Protein AF-A0A6L3YW32-F1 (afdb_monomer)

Mean predicted aligned error: 8.16 Å

Sequence (135 aa):
MTKHTLHYPIEINGSTLSSVTIRRPKGGDMVVIGDDVAHLMRFYSSNAKAAQEINNAQIAAELAGSEPDFEKIAANMTPPDSRVFSAMVAIVGRLTGIGEAAEELDVADLQDIAAKALNTGEAPGRGAATNGDKQ

pLDDT: mean 85.29, std 16.7, range [34.16, 97.75]

Foldseek 3Di:
DDKDFAPDWDDDPNDTDGIFDFAADDPVLCVVLVVLLVVLVVLCVQCVVLVVVVVVQVVVCVVVVHDGPNVVSCVSHDDDDPSNLVSLLSLQCSRRVVNNCSVVGDPVSSVVSSVVRSVVPDDDDPPDPPPPPDD

Structure (mmCIF, N/CA/C/O backbone):
data_AF-A0A6L3YW32-F1
#
_entry.id   AF-A0A6L3YW32-F1
#
loop_
_atom_site.group_PDB
_atom_site.id
_atom_site.type_symbol
_atom_site.label_atom_id
_atom_site.label_alt_id
_atom_site.label_comp_id
_atom_site.label_asym_id
_atom_site.label_entity_id
_atom_site.label_seq_id
_atom_site.pdbx_PDB_ins_code
_atom_site.Cartn_x
_atom_site.Cartn_y
_atom_site.Cartn_z
_atom_site.occupancy
_atom_site.B_iso_or_equiv
_atom_site.auth_seq_id
_atom_site.auth_comp_id
_atom_site.auth_asym_id
_atom_site.auth_atom_id
_atom_site.pdbx_PDB_model_num
ATOM 1 N N . MET A 1 1 ? 6.978 2.171 15.474 1.00 77.75 1 MET A N 1
ATOM 2 C CA . MET A 1 1 ? 5.818 2.642 14.689 1.00 77.75 1 MET A CA 1
ATOM 3 C C . MET A 1 1 ? 6.354 3.605 13.650 1.00 77.75 1 MET A C 1
ATOM 5 O O . MET A 1 1 ? 7.281 4.336 13.980 1.00 77.75 1 MET A O 1
ATOM 9 N N . THR A 1 2 ? 5.834 3.570 12.429 1.00 87.62 2 THR A N 1
ATOM 10 C CA . THR A 1 2 ? 6.333 4.373 11.302 1.00 87.62 2 THR A CA 1
ATOM 11 C C . THR A 1 2 ? 5.309 5.450 10.979 1.00 87.62 2 THR A C 1
ATOM 13 O O . THR A 1 2 ? 4.153 5.124 10.728 1.00 87.62 2 THR A O 1
ATOM 16 N N . LYS A 1 3 ? 5.698 6.726 11.013 1.00 92.19 3 LYS A N 1
ATOM 17 C CA . LYS A 1 3 ? 4.807 7.830 10.634 1.00 92.19 3 LYS A CA 1
ATOM 18 C C . LYS A 1 3 ? 4.815 8.010 9.115 1.00 92.19 3 LYS A C 1
ATOM 20 O O . LYS A 1 3 ? 5.875 7.924 8.500 1.00 92.19 3 LYS A O 1
ATOM 25 N N . HIS A 1 4 ? 3.655 8.296 8.538 1.00 93.81 4 HIS A N 1
ATOM 26 C CA . HIS A 1 4 ? 3.504 8.674 7.139 1.00 93.81 4 HIS A CA 1
ATOM 27 C C . HIS A 1 4 ? 2.643 9.935 7.042 1.00 93.81 4 HIS A C 1
ATOM 29 O O . HIS A 1 4 ? 1.537 9.977 7.578 1.00 93.81 4 HIS A O 1
ATOM 35 N N . THR A 1 5 ? 3.185 10.977 6.420 1.00 96.69 5 THR A N 1
ATOM 36 C CA . THR A 1 5 ? 2.439 12.195 6.083 1.00 96.69 5 THR A CA 1
ATOM 37 C C . THR A 1 5 ? 1.660 11.933 4.805 1.00 96.69 5 THR A C 1
ATOM 39 O O . THR A 1 5 ? 2.255 11.420 3.863 1.00 96.69 5 THR A O 1
ATOM 42 N N . LEU A 1 6 ? 0.371 12.268 4.799 1.00 95.06 6 LEU A N 1
ATOM 43 C CA . LEU A 1 6 ? -0.480 12.112 3.624 1.00 95.06 6 LEU A CA 1
ATOM 44 C C . LEU A 1 6 ? -0.173 13.223 2.622 1.00 95.06 6 LEU A C 1
ATOM 46 O O . LEU A 1 6 ? -0.036 14.386 3.016 1.00 95.06 6 LEU A O 1
ATOM 50 N N . HIS A 1 7 ? -0.088 12.867 1.346 1.00 94.56 7 HIS A N 1
ATOM 51 C CA . HIS A 1 7 ? -0.012 13.840 0.260 1.00 94.56 7 HIS A CA 1
ATOM 52 C C . HIS A 1 7 ? -1.328 14.614 0.153 1.00 94.56 7 HIS A C 1
ATOM 54 O O . HIS A 1 7 ? -1.313 15.836 -0.011 1.00 94.56 7 HIS A O 1
ATOM 60 N N . TYR A 1 8 ? -2.451 13.914 0.334 1.00 92.81 8 TYR A N 1
ATOM 61 C CA . TYR A 1 8 ? -3.792 14.489 0.324 1.00 92.81 8 TYR A CA 1
ATOM 62 C C . TYR A 1 8 ? -4.482 14.222 1.670 1.00 92.81 8 TYR A C 1
ATOM 64 O O . TYR A 1 8 ? -4.886 13.092 1.946 1.00 92.81 8 TYR A O 1
ATOM 72 N N . PRO A 1 9 ? -4.588 15.234 2.556 1.00 94.19 9 PRO A N 1
ATOM 73 C CA . PRO A 1 9 ? -5.289 15.084 3.827 1.00 94.19 9 PRO A CA 1
ATOM 74 C C . PRO A 1 9 ? -6.760 14.699 3.633 1.00 94.19 9 PRO A C 1
ATOM 76 O O . PRO A 1 9 ? -7.418 15.210 2.730 1.00 94.19 9 PRO A O 1
ATOM 79 N N . ILE A 1 10 ? -7.279 13.866 4.532 1.00 94.50 10 ILE A N 1
ATOM 80 C CA . ILE A 1 10 ? -8.676 13.401 4.525 1.00 94.50 10 ILE A CA 1
ATOM 81 C C . ILE A 1 10 ? -9.427 13.917 5.755 1.00 94.50 10 ILE A C 1
ATOM 83 O O . ILE A 1 10 ? -8.807 14.287 6.753 1.00 94.50 10 ILE A O 1
ATOM 87 N N . GLU A 1 11 ? -10.758 13.927 5.725 1.00 94.12 11 GLU A N 1
ATOM 88 C CA . GLU A 1 11 ? -11.577 14.276 6.891 1.00 94.12 11 GLU A CA 1
ATOM 89 C C . GLU A 1 11 ? -12.158 13.031 7.562 1.00 94.12 11 GLU A C 1
ATOM 91 O O . GLU A 1 11 ? -12.788 12.196 6.922 1.00 94.12 11 GLU A O 1
ATOM 96 N N . ILE A 1 12 ? -11.982 12.920 8.880 1.00 89.94 12 ILE A N 1
ATOM 97 C CA . ILE A 1 12 ? -12.552 11.843 9.694 1.00 89.94 12 ILE A CA 1
ATOM 98 C C . ILE A 1 12 ? -13.286 12.479 10.868 1.00 89.94 12 ILE A C 1
ATOM 100 O O . ILE A 1 12 ? -12.675 13.159 11.694 1.00 89.94 12 ILE A O 1
ATOM 104 N N . ASN A 1 13 ? -14.599 12.258 10.965 1.00 89.31 13 ASN A N 1
ATOM 105 C CA . ASN A 1 13 ? -15.444 12.798 12.040 1.00 89.31 13 ASN A CA 1
ATOM 106 C C . ASN A 1 13 ? -15.295 14.325 12.228 1.00 89.31 13 ASN A C 1
ATOM 108 O O . ASN A 1 13 ? -15.236 14.819 13.354 1.00 89.31 13 ASN A O 1
ATOM 112 N N . GLY A 1 14 ? -15.180 15.073 11.124 1.00 88.38 14 GLY A N 1
ATOM 113 C CA . GLY A 1 14 ? -15.008 16.532 11.135 1.00 88.38 14 GLY A CA 1
ATOM 114 C C . GLY A 1 14 ? -13.614 17.015 11.551 1.00 88.38 14 GLY A C 1
ATOM 115 O O . GLY A 1 14 ? -13.430 18.204 11.795 1.00 88.38 14 GLY A O 1
ATOM 116 N N . SER A 1 15 ? -12.633 16.114 11.659 1.00 90.44 15 SER A N 1
ATOM 117 C CA . SER A 1 15 ? -11.228 16.450 11.900 1.00 90.44 15 SER A CA 1
ATOM 118 C C . SER A 1 15 ? -10.378 16.110 10.680 1.00 90.44 15 SER A C 1
ATOM 120 O O . SER A 1 15 ? -10.446 14.994 10.165 1.00 90.44 15 SER A O 1
ATOM 122 N N . THR A 1 16 ? -9.535 17.045 10.243 1.00 95.19 16 THR A N 1
ATOM 123 C CA . THR A 1 16 ? -8.575 16.797 9.162 1.00 95.19 16 THR A CA 1
ATOM 124 C C . THR A 1 16 ? -7.440 15.903 9.652 1.00 95.19 16 THR A C 1
ATOM 126 O O . THR A 1 16 ? -6.700 16.247 10.577 1.00 95.19 16 THR A O 1
ATOM 129 N N . LE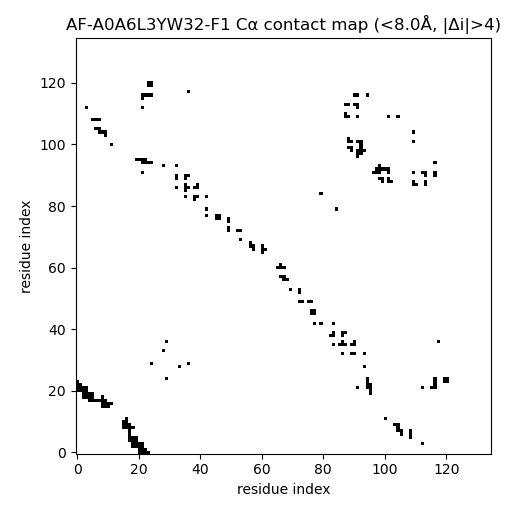U A 1 17 ? -7.269 14.765 8.995 1.00 94.44 17 LEU A N 1
ATOM 130 C CA . LEU A 1 17 ? -6.156 13.855 9.170 1.00 94.44 17 LEU A CA 1
ATOM 131 C C . LEU A 1 17 ? -5.122 14.124 8.072 1.00 94.44 17 LEU A C 1
ATOM 133 O O . LEU A 1 17 ? -5.367 13.877 6.898 1.00 94.44 17 LEU A O 1
ATOM 137 N N . SER A 1 18 ? -3.947 14.614 8.460 1.00 96.50 18 SER A N 1
ATOM 138 C CA . SER A 1 18 ? -2.830 14.906 7.545 1.00 96.50 18 SER A CA 1
ATOM 139 C C . SER A 1 18 ? -1.672 13.909 7.650 1.00 96.50 18 SER A C 1
ATOM 141 O O . SER A 1 18 ? -0.695 13.987 6.909 1.00 96.50 18 SER A O 1
ATOM 143 N N . SER A 1 19 ? -1.734 12.973 8.601 1.00 96.12 19 SER A N 1
ATOM 144 C CA . SER A 1 19 ? -0.726 11.923 8.751 1.00 96.12 19 SER A CA 1
ATOM 145 C C . SER A 1 19 ? -1.275 10.729 9.515 1.00 96.12 19 SER A C 1
ATOM 147 O O . SER A 1 19 ? -2.094 10.890 10.417 1.00 96.12 19 SER A O 1
ATOM 149 N N . VAL A 1 20 ? -0.755 9.546 9.209 1.00 94.69 20 VAL A N 1
ATOM 150 C CA . VAL A 1 20 ? -1.064 8.295 9.903 1.00 94.69 20 VAL A CA 1
ATOM 151 C C . VAL A 1 20 ? 0.177 7.711 10.562 1.00 94.69 20 VAL A C 1
ATOM 153 O O . VAL A 1 20 ? 1.316 7.964 10.162 1.00 94.69 20 VAL A O 1
ATOM 156 N N . THR A 1 21 ? -0.041 6.898 11.592 1.00 94.69 21 THR A N 1
ATOM 157 C CA . THR A 1 21 ? 1.019 6.101 12.211 1.00 94.69 21 THR A CA 1
ATOM 158 C C . THR A 1 21 ? 0.759 4.631 11.946 1.00 94.69 21 THR A C 1
ATOM 160 O O . THR A 1 21 ? -0.237 4.077 12.391 1.00 94.69 21 THR A O 1
ATOM 163 N N . ILE A 1 22 ? 1.690 3.989 11.255 1.00 93.94 22 ILE A N 1
ATOM 164 C CA . ILE A 1 22 ? 1.651 2.571 10.930 1.00 93.94 22 ILE A CA 1
ATOM 165 C C . ILE A 1 22 ? 2.269 1.803 12.098 1.00 93.94 22 ILE A C 1
ATOM 167 O O . ILE A 1 22 ? 3.451 1.970 12.440 1.00 93.94 22 ILE A O 1
ATOM 171 N N . ARG A 1 23 ? 1.474 0.957 12.748 1.00 92.25 23 ARG A N 1
ATOM 172 C CA . ARG A 1 23 ? 1.966 0.059 13.799 1.00 92.25 23 ARG A CA 1
ATOM 173 C C . ARG A 1 23 ? 2.388 -1.284 13.215 1.00 92.25 23 ARG A C 1
ATOM 175 O O . ARG A 1 23 ? 1.914 -1.696 12.163 1.00 92.25 23 ARG A O 1
ATOM 182 N N . ARG A 1 24 ? 3.242 -2.001 13.951 1.00 88.88 24 ARG A N 1
ATOM 183 C CA . ARG A 1 24 ? 3.581 -3.382 13.593 1.00 88.88 24 ARG A CA 1
ATOM 184 C C . ARG A 1 24 ? 2.343 -4.285 13.698 1.00 88.88 24 ARG A C 1
ATOM 186 O O . ARG A 1 24 ? 1.586 -4.139 14.672 1.00 88.88 24 ARG A O 1
ATOM 193 N N . PRO A 1 25 ? 2.158 -5.220 12.753 1.00 90.00 25 PRO A N 1
ATOM 194 C CA . PRO A 1 25 ? 1.115 -6.227 12.856 1.00 90.00 25 PRO A CA 1
ATOM 195 C C . PRO A 1 25 ? 1.358 -7.144 14.062 1.00 90.00 25 PRO A C 1
ATOM 197 O O . PRO A 1 25 ? 2.492 -7.501 14.383 1.00 90.00 25 PRO A O 1
ATOM 200 N N . LYS A 1 26 ? 0.277 -7.524 14.741 1.00 90.25 26 LYS A N 1
ATOM 201 C CA . LYS A 1 26 ? 0.236 -8.556 15.784 1.00 90.25 26 LYS A CA 1
ATOM 202 C C . LYS A 1 26 ? -0.452 -9.807 15.234 1.00 90.25 26 LYS A C 1
ATOM 204 O O . LYS A 1 26 ? -1.147 -9.741 14.224 1.00 90.25 26 LYS A O 1
ATOM 209 N N . GLY A 1 27 ? -0.344 -10.935 15.942 1.00 90.25 27 GLY A N 1
ATOM 210 C CA . GLY A 1 27 ? -1.007 -12.186 15.541 1.00 90.25 27 GLY A CA 1
ATOM 211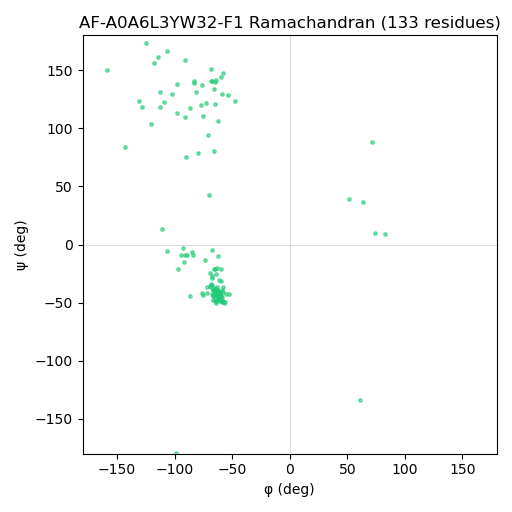 C C . GLY A 1 27 ? -2.513 -12.022 15.294 1.00 90.25 27 GLY A C 1
ATOM 212 O O . GLY A 1 27 ? -3.016 -12.473 14.274 1.00 90.25 27 GLY A O 1
ATOM 213 N N . GLY A 1 28 ? -3.212 -11.274 16.157 1.00 92.31 28 GLY A N 1
ATOM 214 C CA . GLY A 1 28 ? -4.638 -10.980 15.974 1.00 92.31 28 GLY A CA 1
ATOM 215 C C . GLY A 1 28 ? -4.962 -10.109 14.755 1.00 92.31 28 GLY A C 1
ATOM 216 O O . GLY A 1 28 ? -6.088 -10.140 14.283 1.00 92.31 28 GLY A O 1
ATOM 217 N N . ASP A 1 29 ? -4.004 -9.349 14.218 1.00 93.88 29 ASP A N 1
ATOM 218 C CA . ASP A 1 29 ? -4.197 -8.667 12.935 1.00 93.88 29 ASP A CA 1
ATOM 219 C C . ASP A 1 29 ? -4.101 -9.661 11.788 1.00 93.88 29 ASP A C 1
ATOM 221 O O . ASP A 1 29 ? -4.955 -9.653 10.918 1.00 93.88 29 ASP A O 1
ATOM 225 N N . MET A 1 30 ? -3.122 -10.566 11.819 1.00 92.88 30 MET A N 1
ATOM 226 C CA . MET A 1 30 ? -2.943 -11.570 10.764 1.00 92.88 30 MET A CA 1
ATOM 227 C C . MET A 1 30 ? -4.114 -12.553 10.673 1.00 92.88 30 MET A C 1
ATOM 229 O O . MET A 1 30 ? -4.372 -13.079 9.602 1.00 92.88 30 MET A O 1
ATOM 233 N N . VAL A 1 31 ? -4.860 -12.765 11.758 1.00 94.50 31 VAL A N 1
ATOM 234 C CA . VAL A 1 31 ? -6.127 -13.515 11.705 1.00 94.50 31 VAL A CA 1
ATOM 235 C C . VAL A 1 31 ? -7.205 -12.751 10.927 1.00 94.50 31 VAL A C 1
ATOM 237 O O . VAL A 1 31 ? -8.019 -13.368 10.254 1.00 94.50 31 VAL A O 1
ATOM 240 N N . VAL A 1 32 ? -7.217 -11.419 11.013 1.00 95.56 32 VAL A N 1
ATOM 241 C CA . VAL A 1 32 ? -8.250 -10.568 10.400 1.00 95.56 32 VAL A CA 1
ATOM 242 C C . VAL A 1 32 ? -7.920 -10.224 8.947 1.00 95.56 32 VAL A C 1
ATOM 244 O O . VAL A 1 32 ? -8.798 -10.300 8.102 1.00 95.56 32 VAL A O 1
ATOM 247 N N . ILE A 1 33 ? -6.669 -9.853 8.661 1.00 95.00 33 ILE A N 1
ATOM 248 C CA . ILE A 1 33 ? -6.216 -9.371 7.341 1.00 95.00 33 ILE A CA 1
ATOM 249 C C . ILE A 1 33 ? -5.269 -10.358 6.638 1.00 95.00 33 ILE A C 1
ATOM 251 O O . ILE A 1 33 ? -4.583 -9.990 5.690 1.00 95.00 33 ILE A O 1
ATOM 255 N N . GLY A 1 34 ? -5.160 -11.602 7.113 1.00 93.25 34 GLY A N 1
ATOM 256 C CA . GLY A 1 34 ? -4.179 -12.572 6.606 1.00 93.25 34 GLY A CA 1
ATOM 257 C C . GLY A 1 34 ? -4.342 -12.899 5.123 1.00 93.25 34 GLY A C 1
ATOM 258 O O . GLY A 1 34 ? -3.353 -12.935 4.390 1.00 93.25 34 GLY A O 1
ATOM 259 N N . ASP A 1 35 ? -5.582 -13.073 4.667 1.00 95.75 35 ASP A N 1
ATOM 260 C CA . ASP A 1 35 ? -5.877 -13.349 3.257 1.00 95.75 35 ASP A CA 1
ATOM 261 C C . ASP A 1 35 ? -5.573 -12.143 2.363 1.00 95.75 35 ASP A C 1
ATOM 263 O O . ASP A 1 35 ? -5.056 -12.302 1.255 1.00 95.75 35 ASP A O 1
ATOM 267 N N . ASP A 1 36 ? -5.835 -10.933 2.858 1.00 96.38 36 ASP A N 1
ATOM 268 C CA . ASP A 1 36 ? -5.524 -9.686 2.159 1.00 96.38 36 ASP A CA 1
ATOM 269 C C . ASP A 1 36 ? -4.008 -9.486 2.047 1.00 96.38 36 ASP A C 1
ATOM 271 O O . ASP A 1 36 ? -3.498 -9.180 0.968 1.00 96.38 36 ASP A O 1
ATOM 275 N N . VAL A 1 37 ? -3.264 -9.762 3.125 1.00 93.31 37 VAL A N 1
ATOM 276 C CA . VAL A 1 37 ? -1.793 -9.776 3.118 1.00 93.31 37 VAL A CA 1
ATOM 277 C C . VAL A 1 37 ? -1.275 -10.779 2.090 1.00 93.31 37 VAL A C 1
ATOM 279 O O . VAL A 1 37 ? -0.430 -10.429 1.269 1.00 93.31 37 VAL A O 1
ATOM 282 N N . ALA A 1 38 ? -1.793 -12.010 2.080 1.00 91.81 38 ALA A N 1
ATOM 283 C CA . ALA A 1 38 ? -1.367 -13.030 1.127 1.00 91.81 38 ALA A CA 1
ATOM 284 C C . ALA A 1 38 ? -1.656 -12.624 -0.326 1.00 91.81 38 ALA A C 1
ATOM 286 O O . ALA A 1 38 ? -0.826 -12.847 -1.209 1.00 91.81 38 ALA A O 1
ATOM 287 N N . HIS A 1 39 ? -2.816 -12.020 -0.583 1.00 93.88 39 HIS A N 1
ATOM 288 C CA . HIS A 1 39 ? -3.183 -11.537 -1.908 1.00 93.88 39 HIS A CA 1
ATOM 289 C C . HIS A 1 39 ? -2.251 -10.411 -2.375 1.00 93.88 39 HIS A C 1
ATOM 291 O O . HIS A 1 39 ? -1.679 -10.495 -3.463 1.00 93.88 39 HIS A O 1
ATOM 297 N N . LEU A 1 40 ? -2.017 -9.413 -1.521 1.00 91.81 40 LEU A N 1
ATOM 298 C CA . LEU A 1 40 ? -1.142 -8.288 -1.835 1.00 91.81 40 LEU A CA 1
ATOM 299 C C . LEU A 1 40 ? 0.322 -8.728 -2.018 1.00 91.81 40 LEU A C 1
ATOM 301 O O . LEU A 1 40 ? 1.002 -8.267 -2.933 1.00 91.81 40 LEU A O 1
ATOM 305 N N . MET A 1 41 ? 0.803 -9.687 -1.220 1.00 90.44 41 MET A N 1
ATOM 306 C CA . MET A 1 41 ? 2.140 -10.264 -1.398 1.00 90.44 41 MET A CA 1
ATOM 307 C C . MET A 1 41 ? 2.283 -11.025 -2.719 1.00 90.44 41 MET A C 1
ATOM 309 O O . MET A 1 41 ? 3.331 -10.932 -3.355 1.00 90.44 41 MET A O 1
ATOM 313 N N . ARG A 1 42 ? 1.254 -11.760 -3.164 1.00 90.69 42 ARG A N 1
ATOM 314 C CA . ARG A 1 42 ? 1.276 -12.425 -4.480 1.00 90.69 42 ARG A CA 1
ATOM 315 C C . ARG A 1 42 ? 1.365 -11.408 -5.611 1.00 90.69 42 ARG A C 1
ATOM 317 O O . ARG A 1 42 ? 2.171 -11.610 -6.512 1.00 90.69 42 ARG A O 1
ATOM 324 N N . PHE A 1 43 ? 0.602 -10.320 -5.524 1.00 91.50 43 PHE A N 1
ATOM 325 C CA . PHE A 1 43 ? 0.661 -9.219 -6.483 1.00 91.50 43 PHE A CA 1
ATOM 326 C C . PHE A 1 43 ? 2.059 -8.583 -6.552 1.00 91.50 43 PHE A C 1
ATOM 328 O O . PHE A 1 43 ? 2.626 -8.416 -7.632 1.00 91.50 43 PHE A O 1
ATOM 335 N N . TYR A 1 44 ? 2.671 -8.276 -5.406 1.00 88.25 44 TYR A N 1
ATOM 336 C CA . TYR A 1 44 ? 4.036 -7.747 -5.406 1.00 88.25 44 TYR A CA 1
ATOM 337 C C . TYR A 1 44 ? 5.050 -8.768 -5.921 1.00 88.25 44 TYR A C 1
ATOM 339 O O . TYR A 1 44 ? 5.939 -8.412 -6.690 1.00 88.25 44 TYR A O 1
ATOM 347 N N . SER A 1 45 ? 4.897 -10.045 -5.567 1.00 88.19 45 SER A N 1
ATOM 348 C CA . SER A 1 45 ? 5.776 -11.110 -6.047 1.00 88.19 45 SER A CA 1
ATOM 349 C C . SER A 1 45 ? 5.679 -11.315 -7.559 1.00 88.19 45 SER A C 1
ATOM 351 O O . SER A 1 45 ? 6.708 -11.565 -8.183 1.00 88.19 45 SER A O 1
ATOM 353 N N . SER A 1 46 ? 4.488 -11.220 -8.160 1.00 89.62 46 SER A N 1
ATOM 354 C CA . SER A 1 46 ? 4.332 -11.345 -9.616 1.00 89.62 46 SER A CA 1
ATOM 355 C C . SER A 1 46 ? 4.968 -10.172 -10.361 1.00 89.62 46 SER A C 1
ATOM 357 O O . SER A 1 46 ? 5.465 -10.351 -11.468 1.00 89.62 46 SER A O 1
ATOM 359 N N . ASN A 1 47 ? 5.018 -8.997 -9.728 1.00 89.81 47 ASN A N 1
ATOM 360 C CA . ASN A 1 47 ? 5.594 -7.781 -10.300 1.00 89.81 47 ASN A CA 1
ATOM 361 C C . ASN A 1 47 ? 7.065 -7.536 -9.927 1.00 89.81 47 ASN A C 1
ATOM 363 O O . ASN A 1 47 ? 7.699 -6.665 -10.520 1.00 89.81 47 ASN A O 1
ATOM 367 N N . ALA A 1 48 ? 7.639 -8.302 -8.993 1.00 87.44 48 ALA A N 1
ATOM 368 C CA . ALA A 1 48 ? 8.987 -8.071 -8.466 1.00 87.44 48 ALA A CA 1
ATOM 369 C C . ALA A 1 48 ? 10.071 -8.079 -9.555 1.00 87.44 48 ALA A C 1
ATOM 371 O O . ALA A 1 48 ? 10.961 -7.230 -9.552 1.00 87.44 48 ALA A O 1
ATOM 372 N N . LYS A 1 49 ? 9.975 -9.007 -10.516 1.00 86.06 49 LYS A N 1
ATOM 373 C CA . LYS A 1 49 ? 10.936 -9.100 -11.623 1.00 86.06 49 LYS A CA 1
ATOM 374 C C . LYS A 1 49 ? 10.870 -7.871 -12.533 1.00 86.06 49 LYS A C 1
ATOM 376 O O . LYS A 1 49 ? 11.903 -7.277 -12.816 1.00 86.06 49 LYS A O 1
ATOM 381 N N . ALA A 1 50 ? 9.668 -7.464 -12.940 1.00 85.56 50 ALA A N 1
ATOM 382 C CA . ALA A 1 50 ? 9.477 -6.276 -13.769 1.00 85.56 50 ALA A CA 1
ATOM 383 C C . ALA A 1 50 ? 9.931 -5.000 -13.035 1.00 85.56 50 ALA A C 1
ATOM 385 O O . ALA A 1 50 ? 10.611 -4.164 -13.617 1.00 85.56 50 ALA A O 1
ATOM 386 N N . ALA A 1 51 ? 9.659 -4.883 -11.731 1.00 84.88 51 ALA A N 1
ATOM 387 C CA . ALA A 1 51 ? 10.153 -3.773 -10.914 1.00 84.88 51 ALA A CA 1
ATOM 388 C C . ALA A 1 51 ? 11.693 -3.728 -10.843 1.00 84.88 51 ALA A C 1
ATOM 390 O O . ALA A 1 51 ? 12.290 -2.652 -10.912 1.00 84.88 51 ALA A O 1
ATOM 391 N N . GLN A 1 52 ? 12.353 -4.887 -10.749 1.00 86.50 52 GLN A N 1
ATOM 392 C CA . GLN A 1 52 ? 13.814 -4.968 -10.807 1.00 86.50 52 GLN A CA 1
ATOM 393 C C . GLN A 1 52 ? 14.352 -4.579 -12.192 1.00 86.50 52 GLN A C 1
ATOM 395 O O . GLN A 1 52 ? 15.366 -3.891 -12.285 1.00 86.50 52 GLN A O 1
ATOM 400 N N . GLU A 1 53 ? 13.673 -4.985 -13.266 1.00 85.50 53 GLU A N 1
ATOM 401 C CA . GLU A 1 53 ? 14.019 -4.595 -14.636 1.00 85.50 53 GLU A CA 1
ATOM 402 C C . GLU A 1 53 ? 13.891 -3.079 -14.850 1.00 85.50 53 GLU A C 1
ATOM 404 O O . GLU A 1 53 ? 14.795 -2.489 -15.437 1.00 85.50 53 GLU A O 1
ATOM 409 N N . ILE A 1 54 ? 12.849 -2.438 -14.303 1.00 86.00 54 ILE A N 1
ATOM 410 C CA . ILE A 1 54 ? 12.693 -0.971 -14.300 1.00 86.00 54 ILE A CA 1
ATOM 411 C C . ILE A 1 54 ? 13.893 -0.304 -13.623 1.00 86.00 54 ILE A C 1
ATOM 413 O O . ILE A 1 54 ? 14.496 0.601 -14.198 1.00 86.00 54 ILE A O 1
ATOM 417 N N . ASN A 1 55 ? 14.267 -0.764 -12.426 1.00 85.75 55 ASN A N 1
ATOM 418 C CA . ASN A 1 55 ? 15.392 -0.195 -11.682 1.00 85.75 55 ASN A CA 1
ATOM 419 C C . ASN A 1 55 ? 16.708 -0.321 -12.473 1.00 85.75 55 ASN A C 1
ATOM 421 O O . ASN A 1 55 ? 17.412 0.665 -12.689 1.00 85.75 55 ASN A O 1
ATOM 425 N N . ASN A 1 56 ? 16.990 -1.516 -12.998 1.00 87.12 56 ASN A N 1
ATOM 426 C CA . ASN A 1 56 ? 18.181 -1.760 -13.810 1.00 87.12 56 ASN A CA 1
ATOM 427 C C . ASN A 1 56 ? 18.210 -0.887 -15.075 1.00 87.12 56 ASN A C 1
ATOM 429 O O . ASN A 1 56 ? 19.265 -0.358 -15.429 1.00 87.12 56 ASN A O 1
ATOM 433 N N . ALA A 1 57 ? 17.068 -0.729 -15.752 1.00 86.38 57 ALA 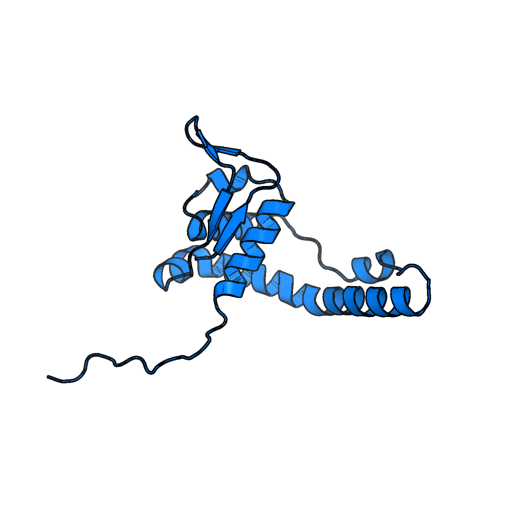A N 1
ATOM 434 C CA . ALA A 1 57 ? 16.952 0.108 -16.942 1.00 86.38 57 ALA A CA 1
ATOM 435 C C . ALA A 1 57 ? 17.198 1.587 -16.620 1.00 86.38 57 ALA A C 1
ATOM 437 O O . ALA A 1 57 ? 17.880 2.267 -17.382 1.00 86.38 57 ALA A O 1
ATOM 438 N N . GLN A 1 58 ? 16.710 2.069 -15.476 1.00 87.19 58 GLN A N 1
ATOM 439 C CA . GLN A 1 58 ? 16.917 3.445 -15.037 1.00 87.19 58 GLN A CA 1
ATOM 440 C C . GLN A 1 58 ? 18.389 3.740 -14.717 1.00 87.19 58 GLN A C 1
ATOM 442 O O . GLN A 1 58 ? 18.916 4.749 -15.180 1.00 87.19 58 GLN A O 1
ATOM 447 N N . ILE A 1 59 ? 19.082 2.828 -14.027 1.00 87.62 59 ILE A N 1
ATOM 448 C CA . ILE A 1 59 ? 20.529 2.945 -13.773 1.00 87.62 59 ILE A CA 1
ATOM 449 C C . ILE A 1 59 ? 21.316 2.940 -15.092 1.00 87.62 59 ILE A C 1
ATOM 451 O O . ILE A 1 59 ? 22.219 3.751 -15.292 1.00 87.62 59 ILE A O 1
ATOM 455 N N . ALA A 1 60 ? 20.984 2.029 -16.011 1.00 86.25 60 ALA A N 1
ATOM 456 C CA . ALA A 1 60 ? 21.663 1.942 -17.302 1.00 86.25 60 ALA A CA 1
ATOM 457 C C . ALA A 1 60 ? 21.456 3.208 -18.151 1.00 86.25 60 ALA A C 1
ATOM 459 O O . ALA A 1 60 ? 22.393 3.686 -18.788 1.00 86.25 60 ALA A O 1
ATOM 460 N N . ALA A 1 61 ? 20.246 3.764 -18.133 1.00 87.19 61 ALA A N 1
ATOM 461 C CA . ALA A 1 61 ? 19.890 4.988 -18.834 1.00 87.19 61 ALA A CA 1
ATOM 462 C C . ALA A 1 61 ? 20.631 6.217 -18.290 1.00 87.19 61 ALA A C 1
ATOM 464 O O . ALA A 1 61 ? 21.154 7.001 -19.082 1.00 87.19 61 ALA A O 1
ATOM 465 N N . GLU A 1 62 ? 20.756 6.335 -16.963 1.00 88.56 62 GLU A N 1
ATOM 466 C CA . GLU A 1 62 ? 21.542 7.385 -16.304 1.00 88.56 62 GLU A CA 1
ATOM 467 C C . GLU A 1 62 ? 23.022 7.323 -16.716 1.00 88.56 62 GLU A C 1
ATOM 469 O O . GLU A 1 62 ? 23.617 8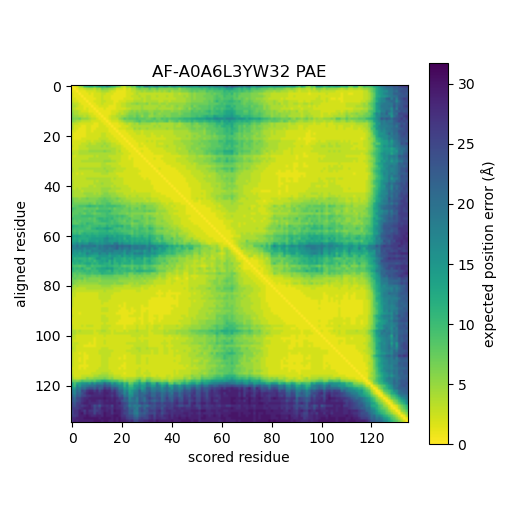.343 -17.061 1.00 88.56 62 GLU A O 1
ATOM 474 N N . LEU A 1 63 ? 23.601 6.118 -16.775 1.00 89.38 63 LEU A N 1
ATOM 475 C CA . LEU A 1 63 ? 24.984 5.910 -17.220 1.00 89.38 63 LEU A CA 1
ATOM 476 C C . LEU A 1 63 ? 25.188 6.194 -18.716 1.00 89.38 63 LEU A C 1
ATOM 478 O O . LEU A 1 63 ? 26.262 6.642 -19.1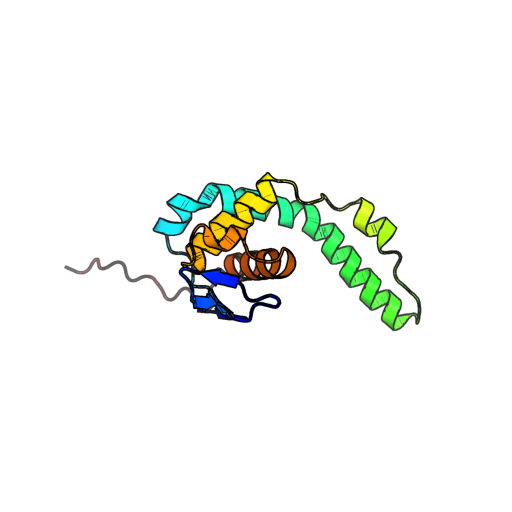16 1.00 89.38 63 LEU A O 1
ATOM 482 N N . ALA A 1 64 ? 24.182 5.910 -19.545 1.00 89.56 64 ALA A N 1
ATOM 483 C CA . ALA A 1 64 ? 24.250 6.062 -20.997 1.00 89.56 64 ALA A CA 1
ATOM 484 C C . ALA A 1 64 ? 23.785 7.441 -21.506 1.00 89.56 64 ALA A C 1
ATOM 486 O O . ALA A 1 64 ? 23.947 7.727 -22.691 1.00 89.56 64 ALA A O 1
ATOM 487 N N . GLY A 1 65 ? 23.197 8.284 -20.648 1.00 86.50 65 GLY A N 1
ATOM 488 C CA . GLY A 1 65 ? 22.588 9.555 -21.052 1.00 86.50 65 GLY A CA 1
ATOM 489 C C . GLY A 1 65 ? 21.389 9.375 -21.992 1.00 86.50 65 GLY A C 1
ATOM 490 O O . GLY A 1 65 ? 21.220 10.152 -22.929 1.00 86.50 65 GLY A O 1
ATOM 491 N N . SER A 1 66 ? 20.592 8.326 -21.778 1.00 86.31 66 SER A N 1
ATOM 492 C CA . SER A 1 66 ? 19.419 7.979 -22.599 1.00 86.31 66 SER A CA 1
ATOM 493 C C . SER A 1 66 ? 18.161 7.856 -21.738 1.00 86.31 66 SER A C 1
ATOM 495 O O . SER A 1 66 ? 18.253 7.927 -20.516 1.00 86.31 66 SER A O 1
ATOM 497 N N . GLU A 1 67 ? 16.989 7.686 -22.353 1.00 82.06 67 GLU A N 1
ATOM 498 C CA . GLU A 1 67 ? 15.743 7.414 -21.629 1.00 82.06 67 GLU A CA 1
ATOM 499 C C . GLU A 1 67 ? 15.424 5.907 -21.622 1.00 82.06 67 GLU A C 1
ATOM 501 O O . GLU A 1 67 ? 15.588 5.245 -22.652 1.00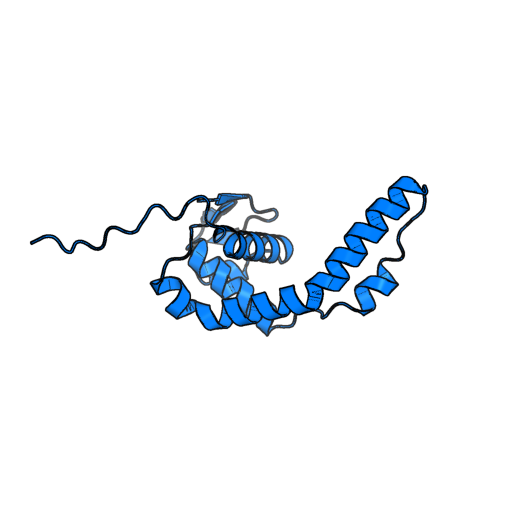 82.06 67 GLU A O 1
ATOM 506 N N . PRO A 1 68 ? 14.960 5.340 -20.492 1.00 81.94 68 PRO A N 1
ATOM 507 C CA . PRO A 1 68 ? 14.487 3.960 -20.444 1.00 81.94 68 PRO A CA 1
ATOM 508 C C . PRO A 1 68 ? 13.199 3.772 -21.249 1.00 81.94 68 PRO A C 1
ATOM 510 O O . PRO A 1 68 ? 12.269 4.570 -21.151 1.00 81.94 68 PRO A O 1
ATOM 513 N N . ASP A 1 69 ? 13.087 2.644 -21.949 1.00 82.62 69 ASP A N 1
ATOM 514 C CA . ASP A 1 69 ? 11.815 2.183 -22.517 1.00 82.62 69 ASP A CA 1
ATOM 515 C C . ASP A 1 69 ? 10.967 1.516 -21.420 1.00 82.62 69 ASP A C 1
ATOM 517 O O . ASP A 1 69 ? 10.931 0.291 -21.263 1.00 82.62 69 ASP A O 1
ATOM 521 N N . PHE A 1 70 ? 10.328 2.348 -20.595 1.00 81.94 70 PHE A N 1
ATOM 522 C CA . PHE A 1 70 ? 9.474 1.882 -19.504 1.00 81.94 70 PHE A CA 1
ATOM 523 C C . PHE A 1 70 ? 8.201 1.195 -19.997 1.00 81.94 70 PHE A C 1
ATOM 525 O O . PHE A 1 70 ? 7.684 0.326 -19.300 1.00 81.94 70 PHE A O 1
ATOM 532 N N . GLU A 1 71 ? 7.706 1.545 -21.185 1.00 84.81 71 GLU A N 1
ATOM 533 C CA . GLU A 1 71 ? 6.468 0.992 -21.738 1.00 84.81 71 GLU A CA 1
ATOM 534 C C . GLU A 1 71 ? 6.610 -0.513 -21.989 1.00 84.81 71 GLU A C 1
ATOM 536 O O . GLU A 1 71 ? 5.763 -1.311 -21.575 1.00 84.81 71 GLU A O 1
ATOM 541 N N . LYS A 1 72 ? 7.746 -0.928 -22.556 1.00 84.44 72 LYS A N 1
ATOM 542 C CA . LYS A 1 72 ? 8.053 -2.343 -22.773 1.00 84.44 72 LYS A CA 1
ATOM 543 C C . LYS A 1 72 ? 8.166 -3.145 -21.475 1.00 84.44 72 LYS A C 1
ATOM 545 O O . LYS A 1 72 ? 7.781 -4.314 -21.444 1.00 84.44 72 LYS A O 1
ATOM 550 N N . ILE A 1 73 ? 8.708 -2.548 -20.414 1.00 81.69 73 ILE A N 1
ATOM 551 C CA . ILE A 1 73 ? 8.855 -3.230 -19.119 1.00 81.69 73 ILE A CA 1
ATOM 552 C C . ILE A 1 73 ? 7.501 -3.291 -18.400 1.00 81.69 73 ILE A C 1
ATOM 554 O O . ILE A 1 73 ? 7.124 -4.339 -17.873 1.00 81.69 73 ILE A O 1
ATOM 558 N N . ALA A 1 74 ? 6.733 -2.200 -18.448 1.00 81.81 74 ALA A N 1
ATOM 559 C CA . ALA A 1 74 ? 5.397 -2.105 -17.869 1.00 81.81 74 ALA A CA 1
ATOM 560 C C . ALA A 1 74 ? 4.408 -3.097 -18.501 1.00 81.81 74 ALA A C 1
ATOM 562 O O . ALA A 1 74 ? 3.543 -3.613 -17.800 1.00 81.81 74 ALA A O 1
ATOM 563 N N . ALA A 1 75 ? 4.571 -3.446 -19.782 1.00 87.06 75 ALA A N 1
ATOM 564 C CA . ALA A 1 75 ? 3.756 -4.466 -20.449 1.00 87.06 75 ALA A CA 1
ATOM 565 C C . ALA A 1 75 ? 3.846 -5.865 -19.801 1.00 87.06 75 ALA A C 1
ATOM 567 O O . ALA A 1 75 ? 2.944 -6.683 -19.977 1.00 87.06 75 ALA A O 1
ATOM 568 N N . ASN A 1 76 ? 4.910 -6.143 -19.039 1.00 85.50 76 ASN A N 1
ATOM 569 C CA . ASN A 1 76 ? 5.077 -7.396 -18.296 1.00 85.50 76 ASN A CA 1
ATOM 570 C C . ASN A 1 76 ? 4.556 -7.313 -16.852 1.00 85.50 76 ASN A C 1
ATOM 572 O O . ASN A 1 76 ? 4.617 -8.304 -16.121 1.00 85.50 76 ASN A O 1
ATOM 576 N N . MET A 1 77 ? 4.075 -6.145 -16.415 1.00 89.25 77 MET A N 1
ATOM 577 C CA . MET A 1 77 ? 3.504 -5.967 -15.086 1.00 89.25 77 MET A CA 1
ATOM 578 C C . MET A 1 77 ? 2.041 -6.398 -15.069 1.00 89.25 77 MET A C 1
ATOM 580 O O . MET A 1 77 ? 1.255 -6.101 -15.964 1.00 89.25 77 MET A O 1
ATOM 584 N N . THR A 1 78 ? 1.658 -7.074 -13.994 1.00 90.12 78 THR A N 1
ATOM 585 C CA . THR A 1 78 ? 0.255 -7.305 -13.663 1.00 90.12 78 THR A CA 1
ATOM 586 C C . THR A 1 78 ? -0.313 -6.014 -13.070 1.00 90.12 78 THR A C 1
ATOM 588 O O . THR A 1 78 ? 0.209 -5.561 -12.045 1.00 90.12 78 THR A O 1
ATOM 591 N N . PRO A 1 79 ? -1.348 -5.400 -13.668 1.00 89.44 79 PRO A N 1
ATOM 592 C CA . PRO A 1 79 ? -1.979 -4.219 -13.095 1.00 89.44 79 PRO A CA 1
ATOM 593 C C . PRO A 1 79 ? -2.724 -4.581 -11.800 1.00 89.44 79 PRO A C 1
ATOM 595 O O . PRO A 1 79 ? -3.186 -5.718 -11.658 1.00 89.44 79 PRO A O 1
ATOM 59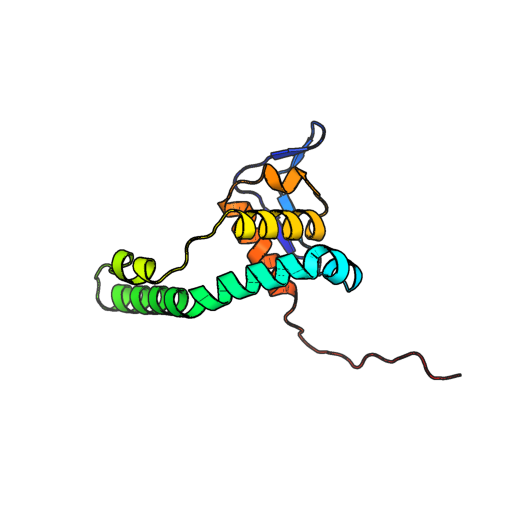8 N N . PRO A 1 80 ? -2.851 -3.647 -10.842 1.00 91.25 80 PRO A N 1
ATOM 599 C CA . PRO A 1 80 ? -3.682 -3.871 -9.668 1.00 91.25 80 PRO A CA 1
ATOM 600 C C . PRO A 1 80 ? -5.153 -3.970 -10.085 1.00 91.25 80 PRO A C 1
ATOM 602 O O . PRO A 1 80 ? -5.646 -3.151 -10.862 1.00 91.25 80 PRO A O 1
ATOM 605 N N . ASP A 1 81 ? -5.854 -4.969 -9.557 1.00 93.25 81 ASP A N 1
ATOM 606 C CA . ASP A 1 81 ? -7.301 -5.105 -9.697 1.00 93.25 81 ASP A CA 1
ATOM 607 C C . ASP A 1 81 ? -8.027 -4.589 -8.441 1.00 93.25 81 ASP A C 1
ATOM 609 O O . ASP A 1 81 ? -7.414 -4.128 -7.472 1.00 93.25 81 ASP A O 1
ATOM 613 N N . SER A 1 82 ? -9.359 -4.666 -8.439 1.00 95.38 82 SER A N 1
ATOM 614 C CA . SER A 1 82 ? -10.160 -4.240 -7.288 1.00 95.38 82 SER A CA 1
ATOM 615 C C . SER A 1 82 ? -9.829 -5.018 -6.012 1.00 95.38 82 SER A C 1
ATOM 617 O O . SER A 1 82 ? -9.890 -4.444 -4.928 1.00 95.38 82 SER A O 1
ATOM 619 N N . ARG A 1 83 ? -9.431 -6.293 -6.111 1.00 96.06 83 ARG A N 1
ATOM 620 C CA . ARG A 1 83 ? -9.082 -7.117 -4.949 1.00 96.06 83 ARG A CA 1
ATOM 621 C C . ARG A 1 83 ? -7.755 -6.677 -4.337 1.00 96.06 83 ARG A C 1
ATOM 623 O O . ARG A 1 83 ? -7.645 -6.664 -3.111 1.00 96.06 83 ARG A O 1
ATOM 630 N N . VAL A 1 84 ? -6.792 -6.261 -5.158 1.00 95.69 84 VAL A N 1
ATOM 631 C CA . VAL A 1 84 ? -5.541 -5.643 -4.703 1.00 95.69 84 VAL A CA 1
ATOM 632 C C . VAL A 1 84 ? -5.830 -4.356 -3.929 1.00 95.69 84 VAL A C 1
ATOM 634 O O . VAL A 1 84 ? -5.325 -4.197 -2.818 1.00 95.69 84 VAL A O 1
ATOM 637 N N . PHE A 1 85 ? -6.689 -3.476 -4.451 1.00 96.25 85 PHE A N 1
ATOM 638 C CA . PHE A 1 85 ? -7.055 -2.240 -3.748 1.00 96.25 85 PHE A CA 1
ATOM 639 C C . PHE A 1 85 ? -7.826 -2.503 -2.450 1.00 96.25 85 PHE A C 1
ATOM 641 O O . PHE A 1 85 ? -7.478 -1.935 -1.416 1.00 96.25 85 PHE A O 1
ATOM 648 N N . SER A 1 86 ? -8.801 -3.419 -2.450 1.00 96.75 86 SER A N 1
ATOM 649 C CA . SER A 1 86 ? -9.498 -3.816 -1.219 1.00 96.75 86 SER A CA 1
ATOM 650 C C . SER A 1 86 ? -8.535 -4.371 -0.167 1.00 96.75 86 SER A C 1
ATOM 652 O O . SER A 1 86 ? -8.665 -4.058 1.016 1.00 96.75 86 SER A O 1
ATOM 654 N N . ALA A 1 87 ? -7.536 -5.156 -0.585 1.00 96.88 87 ALA A N 1
ATOM 655 C CA . ALA A 1 87 ? -6.518 -5.669 0.322 1.00 96.88 87 ALA A CA 1
ATOM 656 C C . ALA A 1 87 ? -5.662 -4.539 0.919 1.00 96.88 87 ALA A C 1
ATOM 658 O O . ALA A 1 87 ? -5.399 -4.540 2.122 1.00 96.88 87 ALA A O 1
ATOM 659 N N . MET A 1 88 ? -5.264 -3.550 0.109 1.00 97.12 88 MET A N 1
ATOM 660 C CA . MET A 1 88 ? -4.550 -2.368 0.602 1.00 97.12 88 MET A CA 1
ATOM 661 C C . MET A 1 88 ? -5.381 -1.617 1.648 1.00 97.12 88 MET A C 1
ATOM 663 O O . MET A 1 88 ? -4.876 -1.369 2.740 1.00 97.12 88 MET A O 1
ATOM 667 N N . VAL A 1 89 ? -6.655 -1.329 1.364 1.00 97.75 89 VAL A N 1
ATOM 668 C CA . VAL A 1 89 ? -7.572 -0.648 2.298 1.00 97.75 89 VAL A CA 1
ATOM 669 C C . VAL A 1 89 ? -7.676 -1.406 3.620 1.00 97.75 89 VAL A C 1
ATOM 671 O O . VAL A 1 89 ? -7.473 -0.816 4.680 1.00 97.75 89 VAL A O 1
ATOM 674 N N . ALA A 1 90 ? -7.913 -2.720 3.580 1.00 97.31 90 ALA A N 1
ATOM 675 C CA . ALA A 1 90 ? -8.045 -3.539 4.785 1.00 97.31 90 ALA A CA 1
ATOM 676 C C . ALA A 1 90 ? -6.770 -3.508 5.649 1.00 97.31 90 ALA A C 1
ATOM 678 O O . ALA A 1 90 ? -6.826 -3.301 6.868 1.00 97.31 90 ALA A O 1
ATOM 679 N N . ILE A 1 91 ? -5.602 -3.663 5.019 1.00 95.75 91 ILE A N 1
ATOM 680 C CA . ILE A 1 91 ? -4.299 -3.630 5.692 1.00 95.75 91 ILE A CA 1
ATOM 681 C C . ILE A 1 91 ? -4.042 -2.242 6.294 1.00 95.75 91 ILE A C 1
ATOM 683 O O . ILE A 1 91 ? -3.686 -2.133 7.473 1.00 95.75 91 ILE A O 1
ATOM 687 N N . VAL A 1 92 ? -4.245 -1.179 5.512 1.00 96.44 92 VAL A N 1
ATOM 688 C CA . VAL A 1 92 ? -4.022 0.207 5.939 1.00 96.44 92 VAL A CA 1
ATOM 689 C C . VAL A 1 92 ? -4.968 0.586 7.068 1.00 96.44 92 VAL A C 1
ATOM 691 O O . VAL A 1 92 ? -4.500 1.027 8.121 1.00 96.44 92 VAL A O 1
ATOM 694 N N . GLY A 1 93 ? -6.268 0.345 6.916 1.00 96.56 93 GLY A N 1
ATOM 695 C CA . GLY A 1 93 ? -7.275 0.627 7.934 1.00 96.56 93 GLY A CA 1
ATOM 696 C C . GLY A 1 93 ? -6.951 -0.053 9.262 1.00 96.56 93 GLY A C 1
ATOM 697 O O . GLY A 1 93 ? -6.997 0.573 10.327 1.00 96.56 93 GLY A O 1
ATOM 698 N N . ARG A 1 94 ? -6.509 -1.316 9.211 1.00 95.88 94 ARG A N 1
ATOM 699 C CA . ARG A 1 94 ? -6.168 -2.097 10.406 1.00 95.88 94 ARG A CA 1
ATOM 700 C C . ARG A 1 94 ? -4.881 -1.643 11.092 1.00 95.88 94 ARG A C 1
ATOM 702 O O . ARG A 1 94 ? -4.812 -1.629 12.330 1.00 95.88 94 ARG A O 1
ATOM 709 N N . LEU A 1 95 ? -3.842 -1.339 10.316 1.00 95.06 95 LEU A N 1
ATOM 710 C CA . LEU A 1 95 ? -2.497 -1.065 10.836 1.00 95.06 95 LEU A CA 1
ATOM 711 C C . LEU A 1 95 ? -2.237 0.416 11.113 1.00 95.06 95 LEU A C 1
ATOM 713 O O . LEU A 1 95 ? -1.312 0.735 11.859 1.00 95.06 95 LEU A O 1
ATOM 717 N N . THR A 1 96 ? -3.069 1.313 10.596 1.00 94.81 96 THR A N 1
ATOM 718 C CA . THR A 1 96 ? -3.070 2.729 10.991 1.00 94.81 96 THR A CA 1
ATOM 719 C C . THR A 1 96 ? -4.128 3.045 12.044 1.00 94.81 96 THR A C 1
ATOM 721 O O . THR A 1 96 ? -3.984 4.012 12.786 1.00 94.81 96 THR A O 1
ATOM 724 N N . GLY A 1 97 ? -5.161 2.202 12.155 1.00 93.94 97 GLY A N 1
ATOM 725 C CA . GLY A 1 97 ? -6.271 2.397 13.084 1.00 93.94 97 GLY A CA 1
ATOM 726 C C . GLY A 1 97 ? -7.355 3.343 12.569 1.00 93.94 97 GLY A C 1
ATOM 727 O O . GLY A 1 97 ? -8.244 3.683 13.341 1.00 93.94 97 GLY A O 1
ATOM 728 N N . ILE A 1 98 ? -7.303 3.749 11.295 1.00 94.69 98 ILE A N 1
ATOM 729 C CA . ILE A 1 98 ? -8.328 4.608 10.679 1.00 94.69 98 ILE A CA 1
ATOM 730 C C . ILE A 1 98 ? -9.540 3.817 10.158 1.00 94.69 98 ILE A C 1
ATOM 732 O O . ILE A 1 98 ? -10.548 4.414 9.801 1.00 94.69 98 ILE A O 1
ATOM 736 N N . GLY A 1 99 ? -9.470 2.479 10.148 1.00 93.81 99 GLY A N 1
ATOM 737 C CA . GLY A 1 99 ? -10.587 1.624 9.737 1.00 93.81 99 GLY A CA 1
ATOM 738 C C . GLY A 1 99 ? -11.004 1.865 8.284 1.00 93.81 99 GLY A C 1
ATOM 739 O O . GLY A 1 99 ? -10.148 1.941 7.407 1.00 93.81 99 GLY A O 1
ATOM 740 N N . GLU A 1 100 ? -12.311 1.991 8.054 1.00 93.88 100 GLU A N 1
ATOM 741 C CA . GLU A 1 100 ? -12.915 2.214 6.729 1.00 93.88 100 GLU A CA 1
ATOM 742 C C . GLU A 1 100 ? -12.527 3.564 6.110 1.00 93.88 100 GLU A C 1
ATOM 744 O O . GLU A 1 100 ? -12.499 3.686 4.894 1.00 93.88 100 GLU A O 1
ATOM 749 N N . ALA A 1 101 ? -12.092 4.548 6.909 1.00 95.31 101 ALA A N 1
ATOM 750 C CA . ALA A 1 101 ? -11.601 5.823 6.377 1.00 95.31 101 ALA A CA 1
ATOM 751 C C . ALA A 1 101 ? -10.349 5.675 5.486 1.00 95.31 101 ALA A C 1
ATOM 753 O O . ALA A 1 101 ? -9.936 6.630 4.837 1.00 95.31 101 ALA A O 1
ATOM 754 N N . ALA A 1 102 ? -9.734 4.488 5.444 1.00 96.12 102 ALA A N 1
ATOM 755 C CA . ALA A 1 102 ? -8.689 4.164 4.482 1.00 96.12 102 ALA A CA 1
ATOM 756 C C . ALA A 1 102 ? -9.177 4.179 3.019 1.00 96.12 102 ALA A C 1
ATOM 758 O O . ALA A 1 102 ? -8.342 4.302 2.128 1.00 96.12 102 ALA A O 1
ATOM 759 N N . GLU A 1 103 ? -10.485 4.066 2.767 1.00 96.38 103 GLU A N 1
ATOM 760 C CA . GLU A 1 103 ? -11.086 4.154 1.424 1.00 96.38 103 GLU A CA 1
ATOM 761 C C . GLU A 1 103 ? -11.012 5.566 0.827 1.00 96.38 103 GLU A C 1
ATOM 763 O O . GLU A 1 103 ? -10.978 5.715 -0.390 1.00 96.38 103 GLU A O 1
ATOM 768 N N . GLU A 1 104 ? -10.925 6.590 1.680 1.00 96.06 104 GLU A N 1
ATOM 769 C CA . GLU A 1 104 ? -10.834 8.001 1.280 1.00 96.06 104 GLU A CA 1
ATOM 770 C C . GLU A 1 104 ? -9.396 8.439 0.963 1.00 96.06 104 GLU A C 1
ATOM 772 O O . GLU A 1 104 ? -9.160 9.573 0.546 1.00 96.06 104 GLU A O 1
ATOM 777 N N . LEU A 1 105 ? -8.410 7.567 1.203 1.00 96.31 105 LEU A N 1
ATOM 778 C CA . LEU A 1 105 ? -7.016 7.871 0.905 1.00 96.31 105 LEU A CA 1
ATOM 779 C C . LEU A 1 105 ? -6.795 7.945 -0.603 1.00 96.31 105 LEU A C 1
ATOM 781 O O . LEU A 1 105 ? -7.276 7.104 -1.364 1.00 96.31 105 LEU A O 1
ATOM 785 N N . ASP A 1 106 ? -5.966 8.901 -1.017 1.00 96.19 106 ASP A N 1
ATOM 786 C CA . ASP A 1 106 ? -5.449 8.910 -2.377 1.00 96.19 106 ASP A CA 1
ATOM 787 C C . ASP A 1 106 ? -4.695 7.606 -2.682 1.00 96.19 106 ASP A C 1
ATOM 789 O O . AS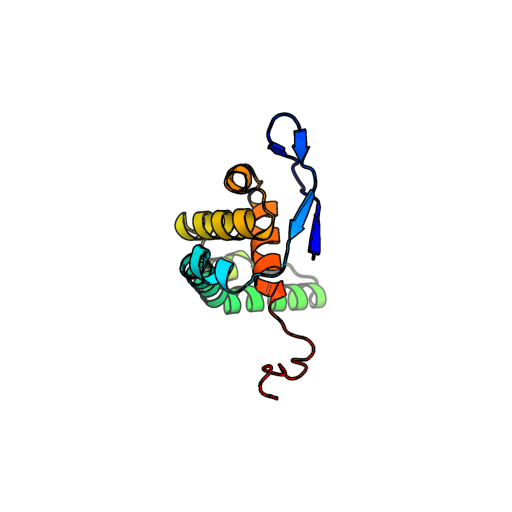P A 1 106 ? -4.048 7.009 -1.814 1.00 96.19 106 ASP A O 1
ATOM 793 N N . VAL A 1 107 ? -4.758 7.169 -3.941 1.00 93.19 107 VAL A N 1
ATOM 794 C CA . VAL A 1 107 ? -4.177 5.896 -4.379 1.00 93.19 107 VAL A CA 1
ATOM 795 C C . VAL A 1 107 ? -2.675 5.834 -4.094 1.00 93.19 107 VAL A C 1
ATOM 797 O O . VAL A 1 107 ? -2.181 4.769 -3.714 1.00 93.19 107 VAL A O 1
ATOM 800 N N . ALA A 1 108 ? -1.949 6.948 -4.235 1.00 93.56 108 ALA A N 1
ATOM 801 C CA . ALA A 1 108 ? -0.517 6.981 -3.963 1.00 93.56 108 ALA A CA 1
ATOM 802 C C . ALA A 1 108 ? -0.229 6.772 -2.470 1.00 93.56 108 ALA A C 1
ATOM 804 O O . ALA A 1 108 ? 0.583 5.915 -2.118 1.00 93.56 108 ALA A O 1
ATOM 805 N N . ASP A 1 109 ? -0.944 7.486 -1.593 1.00 95.19 109 ASP A N 1
ATOM 806 C CA . ASP A 1 109 ? -0.836 7.322 -0.137 1.00 95.19 109 ASP A CA 1
ATOM 807 C C . ASP A 1 109 ? -1.201 5.890 0.284 1.00 95.19 109 ASP A C 1
ATOM 809 O O . ASP A 1 109 ? -0.483 5.254 1.061 1.00 95.19 109 ASP A O 1
ATOM 813 N N . LEU A 1 110 ? -2.282 5.335 -0.271 1.00 95.12 110 LEU A N 1
ATOM 814 C CA . LEU A 1 110 ? -2.741 3.979 0.020 1.00 95.12 110 LEU A CA 1
ATOM 815 C C . LEU A 1 110 ? -1.672 2.923 -0.317 1.00 95.12 110 LEU A C 1
ATOM 817 O O . LEU A 1 110 ? -1.363 2.063 0.516 1.00 95.12 110 LEU A O 1
ATOM 821 N N . GLN A 1 111 ? -1.079 3.002 -1.512 1.00 93.06 111 GLN A N 1
ATOM 822 C CA . GLN A 1 111 ? -0.016 2.096 -1.959 1.00 93.06 111 GLN A CA 1
ATOM 823 C C . GLN A 1 111 ? 1.230 2.202 -1.073 1.00 93.06 111 GLN A C 1
ATOM 825 O O . GLN A 1 111 ? 1.780 1.184 -0.638 1.00 93.06 111 GLN A O 1
ATOM 830 N N . ASP A 1 112 ? 1.642 3.428 -0.759 1.00 92.75 112 ASP A N 1
ATOM 831 C CA . ASP A 1 112 ? 2.811 3.722 0.063 1.00 92.75 112 ASP A CA 1
ATOM 832 C C . ASP A 1 112 ? 2.679 3.163 1.481 1.00 92.75 112 ASP A C 1
ATOM 834 O O . ASP A 1 112 ? 3.612 2.557 2.025 1.00 92.75 112 ASP A O 1
ATOM 838 N N . ILE A 1 113 ? 1.521 3.381 2.106 1.00 93.81 113 ILE A N 1
ATOM 839 C CA . ILE A 1 113 ? 1.242 2.897 3.456 1.00 93.81 113 ILE A CA 1
ATOM 840 C C . ILE A 1 113 ? 1.172 1.370 3.455 1.00 93.81 113 ILE A C 1
ATOM 842 O O . ILE A 1 113 ? 1.772 0.748 4.335 1.00 93.81 113 ILE A O 1
ATOM 846 N N . ALA A 1 114 ? 0.490 0.757 2.483 1.00 92.62 114 ALA A N 1
ATOM 847 C CA . ALA A 1 114 ? 0.371 -0.697 2.384 1.00 92.62 114 ALA A CA 1
ATOM 848 C C . ALA A 1 114 ? 1.743 -1.375 2.210 1.00 92.62 114 ALA A C 1
ATOM 850 O O . ALA A 1 114 ? 2.057 -2.332 2.923 1.00 92.62 114 ALA A O 1
ATOM 851 N N . ALA A 1 115 ? 2.609 -0.833 1.348 1.00 89.62 115 ALA A N 1
ATOM 852 C CA . ALA A 1 115 ? 3.975 -1.325 1.172 1.00 89.62 115 ALA A CA 1
ATOM 853 C C . ALA A 1 115 ? 4.803 -1.197 2.464 1.00 89.62 115 ALA A C 1
ATOM 855 O O . ALA A 1 115 ? 5.439 -2.157 2.909 1.00 89.62 115 ALA A O 1
ATOM 856 N N . LYS A 1 116 ? 4.755 -0.031 3.127 1.00 90.31 116 LYS A N 1
ATOM 857 C CA . LYS A 1 116 ? 5.443 0.192 4.414 1.00 90.31 116 LYS A CA 1
ATOM 858 C C . LYS A 1 116 ? 4.936 -0.755 5.495 1.00 90.31 116 LYS A C 1
ATOM 860 O O . LYS A 1 116 ? 5.740 -1.278 6.264 1.00 90.31 116 LYS A O 1
ATOM 865 N N . ALA A 1 117 ? 3.628 -0.988 5.550 1.00 87.81 117 ALA A N 1
ATOM 866 C CA . ALA A 1 117 ? 2.994 -1.872 6.516 1.00 87.81 117 ALA A CA 1
ATOM 867 C C . ALA A 1 117 ? 3.529 -3.308 6.426 1.00 87.81 117 ALA A C 1
ATOM 869 O O . ALA A 1 117 ? 3.891 -3.879 7.460 1.00 87.81 117 ALA A O 1
ATOM 870 N N . LEU A 1 118 ? 3.665 -3.854 5.214 1.00 81.62 118 LEU A N 1
ATOM 871 C CA . LEU A 1 118 ? 4.223 -5.192 4.992 1.00 81.62 118 LEU A CA 1
ATOM 872 C C . LEU A 1 118 ? 5.729 -5.266 5.291 1.00 81.62 118 LEU A C 1
ATOM 874 O O . LEU A 1 118 ? 6.192 -6.245 5.875 1.00 81.62 118 LEU A O 1
ATOM 878 N N . ASN A 1 119 ? 6.482 -4.203 4.999 1.00 75.56 119 ASN A N 1
ATOM 879 C CA . ASN A 1 119 ? 7.923 -4.141 5.271 1.00 75.56 119 ASN A CA 1
ATOM 880 C C . ASN A 1 119 ? 8.272 -3.968 6.759 1.00 75.56 119 ASN A C 1
ATOM 882 O O . ASN A 1 119 ? 9.410 -4.201 7.164 1.00 75.56 119 ASN A O 1
ATOM 886 N N . THR A 1 120 ? 7.312 -3.623 7.627 1.00 63.00 120 THR A N 1
ATOM 887 C CA . THR A 1 120 ? 7.569 -3.532 9.079 1.00 63.00 120 THR A CA 1
ATOM 888 C C . THR A 1 120 ? 7.874 -4.880 9.761 1.00 63.00 120 THR A C 1
ATOM 890 O O . THR A 1 120 ? 8.181 -4.890 10.962 1.00 63.00 120 THR A O 1
ATOM 893 N N . GLY A 1 121 ? 7.788 -5.989 9.009 1.00 50.94 121 GLY A N 1
ATOM 894 C CA . GLY A 1 121 ? 8.008 -7.368 9.445 1.00 50.94 121 GLY A CA 1
ATOM 895 C C . GLY A 1 121 ? 9.443 -7.903 9.345 1.00 50.94 121 GLY A C 1
ATOM 896 O O . GLY A 1 121 ? 9.696 -8.973 9.900 1.00 50.94 121 GLY A O 1
ATOM 897 N N . GLU A 1 122 ? 10.394 -7.200 8.714 1.00 44.72 122 GLU A N 1
ATOM 898 C CA . GLU A 1 122 ? 11.804 -7.606 8.808 1.00 44.72 122 GLU A CA 1
ATOM 899 C C . GLU A 1 122 ? 12.272 -7.469 10.263 1.00 44.72 122 GLU A C 1
ATOM 901 O O . GLU A 1 122 ? 12.176 -6.402 10.874 1.00 44.72 122 GLU A O 1
ATOM 906 N N . ALA A 1 123 ? 12.719 -8.576 10.853 1.00 39.31 123 ALA A N 1
ATOM 907 C CA . ALA A 1 123 ? 13.154 -8.644 12.240 1.00 39.31 123 ALA A CA 1
ATOM 908 C C . ALA A 1 123 ? 14.665 -8.368 12.344 1.00 39.31 123 ALA A C 1
ATOM 910 O O . ALA A 1 123 ? 15.454 -9.255 12.012 1.00 39.31 123 ALA A O 1
ATOM 911 N N . PRO A 1 124 ? 15.119 -7.224 12.894 1.00 36.81 124 PRO A N 1
ATOM 912 C CA . PRO A 1 124 ? 16.443 -7.155 13.486 1.00 36.81 124 PRO A CA 1
ATOM 913 C C . PRO A 1 124 ? 16.365 -7.881 14.832 1.00 36.81 124 PRO A C 1
ATOM 915 O O . PRO A 1 124 ? 15.708 -7.410 15.758 1.00 36.81 124 PRO A O 1
ATOM 918 N N . GLY A 1 125 ? 17.006 -9.045 14.929 1.00 38.50 125 GLY A N 1
ATOM 919 C CA . GLY A 1 125 ? 17.246 -9.723 16.202 1.00 38.50 125 GLY A CA 1
ATOM 920 C C . GLY A 1 125 ? 15.996 -10.323 16.844 1.00 38.50 125 GLY A C 1
ATOM 921 O O . GLY A 1 125 ? 15.379 -9.738 17.733 1.00 38.50 125 GLY A O 1
ATOM 922 N N . ARG A 1 126 ? 15.682 -11.568 16.477 1.00 37.03 126 ARG A N 1
ATOM 923 C CA . ARG A 1 126 ? 14.893 -12.462 17.330 1.00 37.03 126 ARG A CA 1
ATOM 924 C C . ARG A 1 126 ? 15.733 -12.760 18.581 1.00 37.03 126 ARG A C 1
ATOM 926 O O . ARG A 1 126 ? 16.412 -13.777 18.654 1.00 37.03 126 ARG A O 1
ATOM 933 N N . GLY A 1 127 ? 15.734 -11.838 19.546 1.00 37.50 127 GLY A N 1
ATOM 934 C CA . GLY A 1 127 ? 16.060 -12.171 20.926 1.00 37.50 127 GLY A CA 1
ATOM 935 C C . GLY A 1 127 ? 15.148 -13.324 21.329 1.00 37.50 127 GLY A C 1
ATOM 936 O O . GLY A 1 127 ? 13.950 -13.285 21.038 1.00 37.50 127 GLY A O 1
ATOM 937 N N . ALA A 1 128 ? 15.738 -14.390 21.869 1.00 34.16 128 ALA A N 1
ATOM 938 C CA . ALA A 1 128 ? 15.029 -15.612 22.212 1.00 34.16 128 ALA A CA 1
ATOM 939 C C . ALA A 1 128 ? 13.750 -15.273 22.988 1.00 34.16 128 ALA A C 1
ATOM 941 O O . ALA A 1 128 ? 13.798 -14.599 24.016 1.00 34.16 128 ALA A O 1
ATOM 942 N N . ALA A 1 129 ? 12.606 -15.729 22.481 1.00 42.84 129 ALA A N 1
ATOM 943 C CA . ALA A 1 129 ? 11.388 -15.733 23.265 1.00 42.84 129 ALA A CA 1
ATOM 944 C C . ALA A 1 129 ? 11.635 -16.662 24.459 1.00 42.84 129 ALA A C 1
ATOM 946 O O . ALA A 1 129 ? 11.708 -17.879 24.302 1.00 42.84 129 ALA A O 1
ATOM 947 N N . THR A 1 130 ? 11.815 -16.097 25.649 1.00 42.88 130 THR A N 1
ATOM 948 C CA . THR A 1 130 ? 11.677 -16.855 26.888 1.00 42.88 130 THR A CA 1
ATOM 949 C C . THR A 1 130 ? 10.193 -17.136 27.059 1.00 42.88 130 THR A C 1
ATOM 951 O O . THR A 1 130 ? 9.447 -16.293 27.557 1.00 42.88 130 THR A O 1
ATOM 954 N N . ASN A 1 131 ? 9.753 -18.306 26.601 1.00 42.41 131 ASN A N 1
ATOM 955 C CA . ASN A 1 131 ? 8.516 -18.888 27.097 1.00 42.41 131 ASN A CA 1
ATOM 956 C C . ASN A 1 131 ? 8.683 -19.055 28.613 1.00 42.41 131 ASN A C 1
ATOM 958 O O . ASN A 1 131 ? 9.717 -19.542 29.071 1.00 42.41 131 ASN A O 1
ATOM 962 N N . GLY A 1 132 ? 7.708 -18.569 29.377 1.00 44.12 132 GLY A N 1
ATOM 963 C CA . GLY A 1 132 ? 7.719 -18.522 30.838 1.00 44.12 132 GLY A CA 1
ATOM 964 C C . GLY A 1 132 ? 7.602 -19.881 31.531 1.00 44.12 132 GLY A C 1
ATOM 965 O O . GLY A 1 132 ? 6.897 -19.972 32.527 1.00 44.12 132 GLY A O 1
ATOM 966 N N . ASP A 1 133 ? 8.302 -20.910 31.056 1.00 41.84 133 ASP A N 1
ATOM 967 C CA . ASP A 1 133 ? 8.404 -22.199 31.739 1.00 41.84 133 ASP A 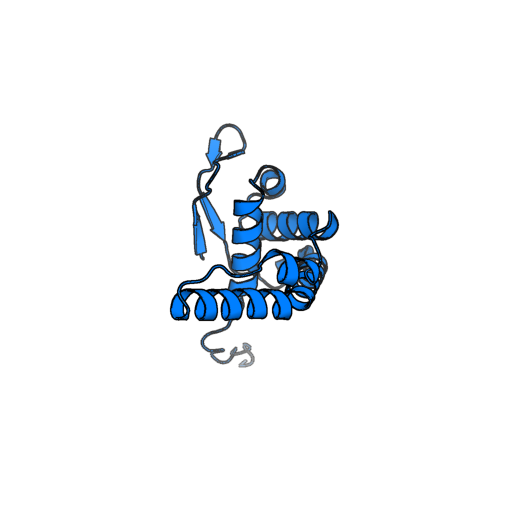CA 1
ATOM 968 C C . ASP A 1 133 ? 9.604 -22.191 32.690 1.00 41.84 133 ASP A C 1
ATOM 970 O O . ASP A 1 133 ? 10.661 -22.760 32.416 1.00 41.84 133 ASP A O 1
ATOM 974 N N . LYS A 1 134 ? 9.428 -21.501 33.820 1.00 37.06 134 LYS A N 1
ATOM 975 C CA . LYS A 1 134 ? 10.089 -21.824 35.092 1.00 37.06 134 LYS A CA 1
ATOM 976 C C . LYS A 1 134 ? 9.111 -21.546 36.235 1.00 37.06 134 LYS A C 1
ATOM 978 O O . LYS A 1 134 ? 9.134 -20.465 36.823 1.00 37.06 134 LYS A O 1
ATOM 983 N N . GLN A 1 135 ? 8.249 -22.521 36.511 1.00 35.81 135 GLN A N 1
ATOM 984 C CA . GLN A 1 135 ? 7.854 -22.854 37.882 1.00 35.81 135 GLN A CA 1
ATOM 985 C C . GLN A 1 135 ? 8.622 -24.105 38.293 1.00 35.81 135 GLN A C 1
ATOM 987 O O . GLN A 1 135 ? 8.781 -24.988 37.419 1.00 35.81 135 GLN A O 1
#

Radius of gyration: 18.52 Å; Cα contacts (8 Å, |Δi|>4): 139; chains: 1; bounding box: 40×40×61 Å

Organism: NCBI:txid94626

InterPro domains:
  IPR019289 Tail assembly protein E/E' [PF10109] (3-63)

Secondary structure (DSSP, 8-state):
-EEEEEEEEEEETTEEEEEEEEPPP-HHHHHHHHHHHHHHHHHHHHHHHHHHHHHHHHHHHHHHT----HHHHHTTSPPP-HHHHHHHHHHHHHHHS-GGGGGGS-HHHHHHHHHHHHHTT--S-----------

Solvent-accessible surface area (backbone atoms only — not comparable to full-atom values): 7938 Å² total; per-residue (Å²): 115,48,79,45,74,43,89,62,63,41,75,56,97,90,38,79,44,51,59,47,48,36,43,71,83,49,74,75,46,48,74,75,40,37,68,34,51,52,52,44,51,50,55,51,60,67,28,45,62,40,54,50,50,52,52,53,39,49,56,51,15,66,76,67,76,52,82,60,71,55,67,72,45,53,72,67,41,74,76,84,51,72,67,47,51,53,22,33,31,54,49,35,6,66,37,46,68,57,40,77,64,36,71,71,44,47,69,67,50,40,52,51,49,32,54,50,54,64,60,60,68,72,72,86,71,84,67,80,82,78,71,87,84,77,128

Nearest PDB structures (foldseek):
  8iwh-assembly1_q  TM=2.260E-01  e=1.723E+00  Thalassiosira pseudonana